Protein AF-A0A1E1UZ62-F1 (afdb_monomer)

Foldseek 3Di:
DDDDDDPPPPDPDPDPPDPVVVVVVVVLVVVLVVLVVVLVVVVPDDQVVCVVVPHGPVNSVVSVVPSDDDD

Mean predict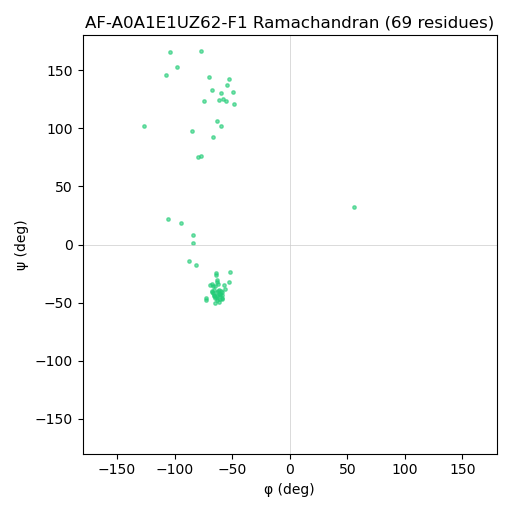ed aligned error: 12.28 Å

Radius of gyration: 25.94 Å; Cα contacts (8 Å, |Δi|>4): 23; chains: 1; bounding box: 37×28×82 Å

Solvent-accessible surface area (backbone atoms only — not comparable to full-atom values): 4579 Å² total; per-residue (Å²): 141,82,87,76,81,81,79,83,76,74,68,82,72,75,78,72,80,70,60,67,59,59,53,53,51,50,53,51,49,50,53,51,52,51,50,50,51,51,42,54,50,60,68,71,50,52,74,66,65,32,46,74,73,74,40,53,76,68,53,51,52,53,55,45,70,68,68,60,83,83,129

Structure (mmCIF, N/CA/C/O backbone):
data_AF-A0A1E1UZ62-F1
#
_entry.id   AF-A0A1E1UZ62-F1
#
loop_
_atom_site.group_PDB
_atom_site.id
_atom_site.type_symbol
_atom_site.label_atom_id
_atom_site.label_alt_id
_atom_site.label_comp_id
_atom_site.label_asym_id
_atom_site.label_entity_id
_atom_site.label_seq_id
_atom_site.pdbx_PDB_ins_code
_atom_site.Cartn_x
_atom_site.Cartn_y
_atom_site.Cartn_z
_atom_site.occupancy
_atom_site.B_iso_or_equiv
_atom_site.auth_seq_id
_atom_site.auth_comp_id
_atom_site.auth_asym_id
_atom_site.auth_atom_id
_atom_site.pdbx_PDB_model_num
ATOM 1 N N . MET A 1 1 ? 18.592 17.428 -68.532 1.00 41.94 1 MET A N 1
ATOM 2 C CA . MET A 1 1 ? 19.552 17.578 -67.418 1.00 41.94 1 MET A CA 1
ATOM 3 C C . MET A 1 1 ? 18.749 17.507 -66.122 1.00 41.94 1 MET A C 1
ATOM 5 O O . MET A 1 1 ? 18.052 18.458 -65.815 1.00 41.94 1 MET A O 1
ATOM 9 N N . SER A 1 2 ? 18.701 16.341 -65.466 1.00 50.38 2 SER A N 1
ATOM 10 C CA . SER A 1 2 ? 17.843 16.072 -64.297 1.00 50.38 2 SER A CA 1
ATOM 11 C C . SER A 1 2 ? 18.710 15.532 -63.165 1.00 50.38 2 SER A C 1
ATOM 13 O O . SER A 1 2 ? 19.101 14.368 -63.186 1.00 50.38 2 SER A O 1
ATOM 15 N N . THR A 1 3 ? 19.040 16.377 -62.195 1.00 58.00 3 THR A N 1
ATOM 16 C CA . THR A 1 3 ? 19.798 15.997 -60.999 1.00 58.00 3 THR A CA 1
ATOM 17 C C . THR A 1 3 ? 18.833 15.448 -59.952 1.00 58.00 3 THR A C 1
ATOM 19 O O . THR A 1 3 ? 18.171 16.204 -59.245 1.00 58.00 3 THR A O 1
ATOM 22 N N . ARG A 1 4 ? 18.720 14.118 -59.880 1.00 53.94 4 ARG A N 1
ATOM 23 C CA . ARG A 1 4 ? 18.016 13.419 -58.794 1.00 53.94 4 ARG A CA 1
ATOM 24 C C . ARG A 1 4 ? 18.905 13.470 -57.541 1.00 53.94 4 ARG A C 1
ATOM 26 O O . ARG A 1 4 ? 20.048 13.028 -57.638 1.00 53.94 4 ARG A O 1
ATOM 33 N N . PRO A 1 5 ? 18.445 14.002 -56.396 1.00 60.88 5 PRO A N 1
ATOM 34 C CA . PRO A 1 5 ? 19.253 13.999 -55.182 1.00 60.88 5 PRO A CA 1
ATOM 35 C C . PRO A 1 5 ? 19.437 12.566 -54.663 1.00 60.88 5 PRO A C 1
ATOM 37 O O . PRO A 1 5 ? 18.492 11.777 -54.605 1.00 60.88 5 PRO A O 1
ATOM 40 N N . ALA A 1 6 ? 20.687 12.249 -54.329 1.00 58.62 6 ALA A N 1
ATOM 41 C CA . ALA A 1 6 ? 21.159 10.971 -53.825 1.00 58.62 6 ALA A CA 1
ATOM 42 C C . ALA A 1 6 ? 20.512 10.628 -52.472 1.00 58.62 6 ALA A C 1
ATOM 44 O O . ALA A 1 6 ? 20.867 11.180 -51.436 1.00 58.62 6 ALA A O 1
ATOM 45 N N . ILE A 1 7 ? 19.575 9.683 -52.492 1.00 60.31 7 ILE A N 1
ATOM 46 C CA . ILE A 1 7 ? 18.975 9.049 -51.303 1.00 60.31 7 ILE A CA 1
ATOM 47 C C . ILE A 1 7 ? 19.828 7.883 -50.763 1.00 60.31 7 ILE A C 1
ATOM 49 O O . ILE A 1 7 ? 19.414 7.176 -49.851 1.00 60.31 7 ILE A O 1
ATOM 53 N N . GLU A 1 8 ? 21.038 7.687 -51.288 1.00 58.41 8 GLU A N 1
ATOM 54 C CA . GLU A 1 8 ? 21.882 6.515 -51.004 1.00 58.41 8 GLU A CA 1
ATOM 55 C C . GLU A 1 8 ? 22.713 6.623 -49.714 1.00 58.41 8 GLU A C 1
ATOM 57 O O . GLU A 1 8 ? 23.432 5.692 -49.372 1.00 58.41 8 GLU A O 1
ATOM 62 N N . ASN A 1 9 ? 22.600 7.721 -48.959 1.00 59.47 9 ASN A N 1
ATOM 63 C CA . ASN A 1 9 ? 23.405 7.955 -47.751 1.00 59.47 9 ASN A CA 1
ATOM 64 C C . ASN A 1 9 ? 22.645 7.791 -46.426 1.00 59.47 9 ASN A C 1
ATOM 66 O O . ASN A 1 9 ? 23.069 8.303 -45.390 1.00 59.47 9 ASN A O 1
ATOM 70 N N . LEU A 1 10 ? 21.531 7.057 -46.422 1.00 61.94 10 LEU A N 1
ATOM 71 C CA . LEU A 1 10 ? 20.907 6.617 -45.175 1.00 61.94 10 LEU A CA 1
ATOM 72 C C . LEU A 1 10 ? 21.664 5.393 -44.646 1.00 61.94 10 LEU A C 1
ATOM 74 O O . LEU A 1 10 ? 21.210 4.257 -44.759 1.00 61.94 10 LEU A O 1
ATOM 78 N N . LEU A 1 11 ? 22.852 5.642 -44.089 1.00 66.06 11 LEU A N 1
ATOM 79 C CA . LEU A 1 11 ? 23.550 4.672 -43.250 1.00 66.06 11 LEU A CA 1
ATOM 80 C C . LEU A 1 11 ? 22.561 4.150 -42.193 1.00 66.06 11 LEU A C 1
ATOM 82 O O . LEU A 1 11 ? 21.901 4.967 -41.542 1.00 66.06 11 LEU A O 1
ATOM 86 N N . PRO A 1 12 ? 22.445 2.825 -41.992 1.00 63.22 12 PRO A N 1
ATOM 87 C CA . PRO A 1 12 ? 21.697 2.277 -40.874 1.00 63.22 12 PRO A CA 1
ATOM 88 C C . PRO A 1 12 ? 22.338 2.805 -39.590 1.00 63.22 12 PRO A C 1
ATOM 90 O O . PRO A 1 12 ? 23.412 2.359 -39.189 1.00 63.22 12 PRO A O 1
ATOM 93 N N . LEU A 1 13 ? 21.716 3.808 -38.972 1.00 60.34 13 LEU A N 1
ATOM 94 C CA . LEU A 1 13 ? 22.096 4.256 -37.640 1.00 60.34 13 LEU A CA 1
ATOM 95 C C . LEU A 1 13 ? 22.017 3.022 -36.728 1.00 60.34 13 LEU A C 1
ATOM 97 O O . LEU A 1 13 ? 20.964 2.374 -36.700 1.00 60.34 13 LEU A O 1
ATOM 101 N N . PRO A 1 14 ? 23.099 2.645 -36.024 1.00 60.78 14 PRO A N 1
ATOM 102 C CA . PRO A 1 14 ? 23.050 1.511 -35.117 1.00 60.78 14 PRO A CA 1
ATOM 103 C C . PRO A 1 14 ? 21.951 1.783 -34.091 1.00 60.78 14 PRO A C 1
ATOM 105 O O . PRO A 1 14 ? 21.927 2.847 -33.468 1.00 60.78 14 PRO A O 1
ATOM 108 N N . ALA A 1 15 ? 21.009 0.846 -33.968 1.00 62.94 15 ALA A N 1
ATOM 109 C CA . ALA A 1 15 ? 19.922 0.931 -33.006 1.00 62.94 15 ALA A CA 1
ATOM 110 C C . ALA A 1 15 ? 20.504 1.286 -31.630 1.00 62.94 15 ALA A C 1
ATOM 112 O O . ALA A 1 15 ? 21.384 0.587 -31.124 1.00 62.94 15 ALA A O 1
ATOM 113 N N . ALA A 1 16 ? 20.054 2.406 -31.062 1.00 64.06 16 ALA A N 1
ATOM 114 C CA . ALA A 1 16 ? 20.527 2.877 -29.771 1.00 64.06 16 ALA A CA 1
ATOM 115 C C . ALA A 1 16 ? 20.412 1.754 -28.717 1.00 64.06 16 ALA A C 1
ATOM 117 O O . ALA A 1 16 ? 19.434 0.995 -28.738 1.00 64.06 16 ALA A O 1
ATOM 118 N N . PRO A 1 17 ? 21.381 1.626 -27.789 1.00 61.94 17 PRO A N 1
ATOM 119 C CA . PRO A 1 17 ? 21.319 0.624 -26.732 1.00 61.94 17 PRO A CA 1
ATOM 120 C C . PRO A 1 17 ? 20.000 0.753 -25.959 1.00 61.94 17 PRO A C 1
ATOM 122 O O . PRO A 1 17 ? 19.517 1.850 -25.679 1.00 61.94 17 PRO A O 1
ATOM 125 N N . SER A 1 18 ? 19.378 -0.388 -25.661 1.00 62.16 18 SER A N 1
ATOM 126 C CA . SER A 1 18 ? 17.997 -0.466 -25.183 1.00 62.16 18 SER A CA 1
ATOM 127 C C . SER A 1 18 ? 17.809 0.146 -23.788 1.00 62.16 18 SER A C 1
ATOM 129 O O . SER A 1 18 ? 17.869 -0.547 -22.776 1.00 62.16 18 SER A O 1
ATOM 131 N N . ILE A 1 19 ? 17.458 1.436 -23.744 1.00 63.44 19 ILE A N 1
ATOM 132 C CA . ILE A 1 19 ? 16.944 2.155 -22.557 1.00 63.44 19 ILE A CA 1
ATOM 133 C C . ILE A 1 19 ? 15.756 1.406 -21.914 1.00 63.44 19 ILE A C 1
ATOM 135 O O . ILE A 1 19 ? 15.516 1.515 -20.715 1.00 63.44 19 ILE A O 1
ATOM 139 N N . HIS A 1 20 ? 15.063 0.572 -22.692 1.00 72.62 20 HIS A N 1
ATOM 140 C CA . HIS A 1 20 ? 13.954 -0.283 -22.270 1.00 72.62 20 HIS A CA 1
ATOM 141 C C . HIS A 1 20 ? 14.255 -1.191 -21.063 1.00 72.62 20 HIS A C 1
ATOM 143 O O . HIS A 1 20 ? 13.346 -1.481 -20.285 1.00 72.62 20 HIS A O 1
ATOM 149 N N . GLY A 1 21 ? 15.497 -1.659 -20.891 1.00 81.88 21 GLY A N 1
ATOM 150 C CA . GLY A 1 21 ? 15.861 -2.499 -19.742 1.00 81.88 21 GLY A CA 1
ATOM 151 C C . GLY A 1 21 ? 15.928 -1.701 -18.437 1.00 81.88 21 GLY A C 1
ATOM 152 O O . GLY A 1 21 ? 15.330 -2.083 -17.432 1.00 81.88 21 GLY A O 1
ATOM 153 N N . LEU A 1 22 ? 16.602 -0.551 -18.484 1.00 85.25 22 LEU A N 1
ATOM 154 C CA . LEU A 1 22 ? 16.736 0.368 -17.352 1.00 85.25 22 LEU A CA 1
ATOM 155 C C . LEU A 1 22 ? 15.392 0.996 -16.973 1.00 85.25 22 LEU A C 1
ATOM 157 O O . LEU A 1 22 ? 15.069 1.062 -15.791 1.00 85.25 22 LEU A O 1
ATOM 161 N N . SER A 1 23 ? 14.572 1.399 -17.949 1.00 87.44 23 SER A N 1
ATOM 162 C CA . SER A 1 23 ? 13.244 1.960 -17.671 1.00 87.44 23 SER A CA 1
ATOM 163 C C . SER A 1 23 ? 12.327 0.946 -16.988 1.00 87.44 23 SER A C 1
ATOM 165 O O . SER A 1 23 ? 11.648 1.285 -16.023 1.00 87.44 23 SER A O 1
ATOM 167 N N . ARG A 1 24 ? 12.359 -0.324 -17.412 1.00 86.50 24 ARG A N 1
ATOM 168 C CA . ARG A 1 24 ? 11.612 -1.402 -16.751 1.00 86.50 24 ARG A CA 1
ATOM 169 C C . ARG A 1 24 ? 12.070 -1.612 -15.307 1.00 86.50 24 ARG A C 1
ATOM 171 O O . ARG A 1 24 ? 11.230 -1.826 -14.435 1.00 86.50 24 ARG A O 1
ATOM 178 N N . LEU A 1 25 ? 13.376 -1.535 -15.050 1.00 88.50 25 LEU A N 1
ATOM 179 C CA . LEU A 1 25 ? 13.925 -1.651 -13.699 1.00 88.50 25 LEU A CA 1
ATOM 180 C C . LEU A 1 25 ? 13.485 -0.480 -12.810 1.00 88.50 25 LEU A C 1
ATOM 182 O O . LEU A 1 25 ? 13.064 -0.706 -11.679 1.00 88.50 25 LEU A O 1
ATOM 186 N N . LEU A 1 26 ? 13.522 0.751 -13.330 1.00 90.38 26 LEU A N 1
ATOM 187 C CA . LEU A 1 26 ? 13.079 1.943 -12.603 1.00 90.38 26 LEU A CA 1
ATOM 188 C C . LEU A 1 26 ? 11.587 1.888 -12.270 1.00 90.38 26 LEU A C 1
ATOM 190 O O . LEU A 1 26 ? 11.225 2.126 -11.124 1.00 90.38 26 LEU A O 1
ATOM 194 N N . LEU A 1 27 ? 10.737 1.487 -13.219 1.00 91.25 27 LEU A N 1
ATOM 195 C CA . LEU A 1 27 ? 9.302 1.309 -12.970 1.00 91.25 27 LEU A CA 1
ATOM 196 C C . LEU A 1 27 ? 9.033 0.231 -11.907 1.00 91.25 27 LEU A C 1
ATOM 198 O O . LEU A 1 27 ? 8.154 0.382 -11.056 1.00 91.25 27 LEU A O 1
ATOM 202 N N . ARG A 1 28 ? 9.806 -0.862 -11.919 1.00 89.31 28 ARG A N 1
ATOM 203 C CA . ARG A 1 28 ? 9.706 -1.934 -10.915 1.00 89.31 28 ARG A CA 1
ATOM 204 C C . ARG A 1 28 ? 10.160 -1.451 -9.535 1.00 89.31 28 ARG A C 1
ATOM 206 O O . ARG A 1 28 ? 9.496 -1.748 -8.543 1.00 89.31 28 ARG A O 1
ATOM 213 N N . LEU A 1 29 ? 11.236 -0.667 -9.474 1.00 91.56 29 LEU A N 1
ATOM 214 C CA . LEU A 1 29 ? 11.711 -0.033 -8.244 1.00 91.56 29 LEU A CA 1
ATOM 215 C C . LEU A 1 29 ? 10.687 0.963 -7.689 1.00 91.56 29 LEU A C 1
ATOM 217 O O . LEU A 1 29 ? 10.395 0.930 -6.498 1.00 91.56 29 LEU A O 1
ATOM 221 N N . GLU A 1 30 ? 10.122 1.817 -8.541 1.00 92.69 30 GLU A N 1
ATOM 222 C CA . GLU A 1 30 ? 9.085 2.781 -8.171 1.00 92.69 30 GLU A CA 1
ATOM 223 C C . GLU A 1 30 ? 7.856 2.074 -7.594 1.00 92.69 30 GLU A C 1
ATOM 225 O O . GLU A 1 30 ? 7.387 2.423 -6.510 1.00 92.69 30 GLU A O 1
ATOM 230 N N . THR A 1 31 ? 7.396 1.010 -8.258 1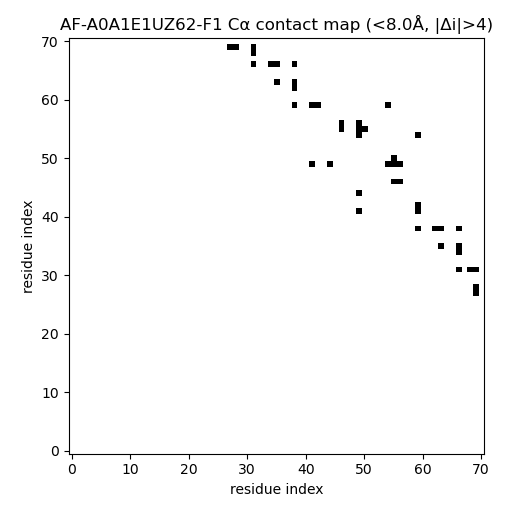.00 92.06 31 THR A N 1
ATOM 231 C CA . THR A 1 31 ? 6.279 0.185 -7.778 1.00 92.06 31 THR A CA 1
ATOM 232 C C . THR A 1 31 ? 6.575 -0.403 -6.396 1.00 92.06 31 THR A C 1
ATOM 234 O O . THR A 1 31 ? 5.725 -0.362 -5.503 1.00 92.06 31 THR A O 1
ATOM 237 N N . TR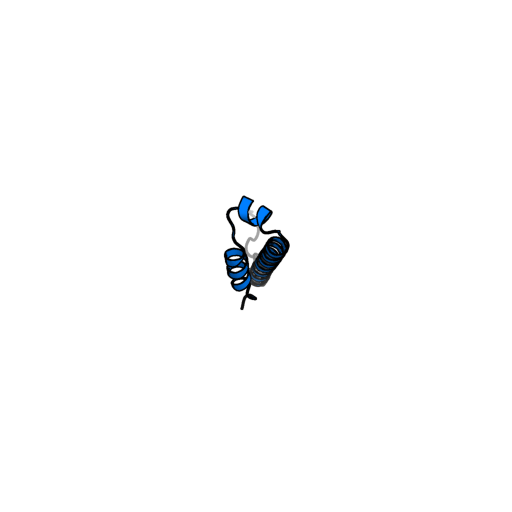P A 1 32 ? 7.792 -0.912 -6.187 1.00 91.12 32 TRP A N 1
ATOM 238 C CA . TRP A 1 32 ? 8.212 -1.448 -4.893 1.00 91.12 32 TRP A CA 1
ATOM 239 C C . TRP A 1 32 ? 8.284 -0.368 -3.803 1.00 91.12 32 TRP A C 1
ATOM 241 O O . TRP A 1 32 ? 7.795 -0.582 -2.691 1.00 91.12 32 TRP A O 1
ATOM 251 N N . LEU A 1 33 ? 8.851 0.803 -4.109 1.00 92.38 33 LEU A N 1
ATOM 252 C CA . LEU A 1 33 ? 8.920 1.932 -3.177 1.00 92.38 33 LEU A CA 1
ATOM 253 C C . LEU A 1 33 ? 7.523 2.401 -2.770 1.00 92.38 33 LEU A C 1
ATOM 255 O O . LEU A 1 33 ? 7.276 2.613 -1.581 1.00 92.38 33 LEU A O 1
ATOM 259 N N . ASN A 1 34 ? 6.609 2.504 -3.735 1.00 92.81 34 ASN A N 1
ATOM 260 C CA . ASN A 1 34 ? 5.223 2.866 -3.485 1.00 92.81 34 ASN A CA 1
ATOM 261 C C . ASN A 1 34 ? 4.538 1.841 -2.568 1.00 92.81 34 ASN A C 1
ATOM 263 O O . ASN A 1 34 ? 3.995 2.213 -1.530 1.00 92.81 34 ASN A O 1
ATOM 267 N N . ALA A 1 35 ? 4.660 0.543 -2.868 1.00 90.81 35 ALA A N 1
ATOM 268 C CA . ALA A 1 35 ? 4.098 -0.520 -2.033 1.00 90.81 35 ALA A CA 1
ATOM 269 C C . ALA A 1 35 ? 4.650 -0.490 -0.595 1.00 90.81 35 ALA A C 1
ATOM 271 O O . ALA A 1 35 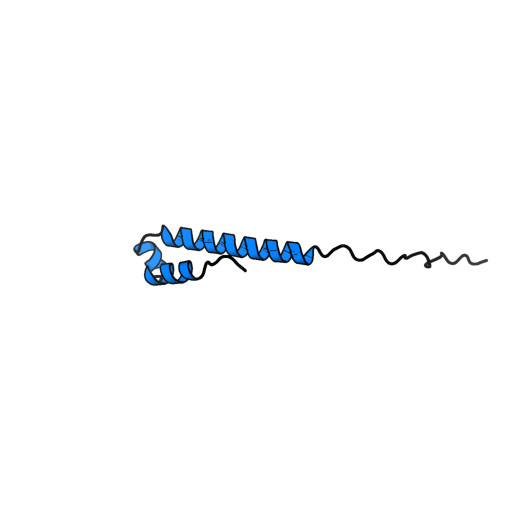? 3.900 -0.623 0.374 1.00 90.81 35 ALA A O 1
ATOM 272 N N . LYS A 1 36 ? 5.956 -0.246 -0.437 1.00 90.81 36 LYS A N 1
ATOM 273 C CA . LYS A 1 36 ? 6.606 -0.119 0.874 1.00 90.81 36 LYS A CA 1
ATOM 274 C C . LYS A 1 36 ? 6.122 1.105 1.652 1.00 90.81 36 LYS A C 1
ATOM 276 O O . LYS A 1 36 ? 5.935 1.023 2.869 1.00 90.81 36 LYS A O 1
ATOM 281 N N . ALA A 1 37 ? 5.914 2.233 0.976 1.00 92.81 37 ALA A N 1
ATOM 282 C CA . ALA A 1 37 ? 5.363 3.436 1.588 1.00 92.81 37 ALA A CA 1
ATOM 283 C C . ALA A 1 37 ? 3.918 3.209 2.057 1.00 92.81 37 ALA A C 1
ATOM 285 O O . ALA A 1 37 ? 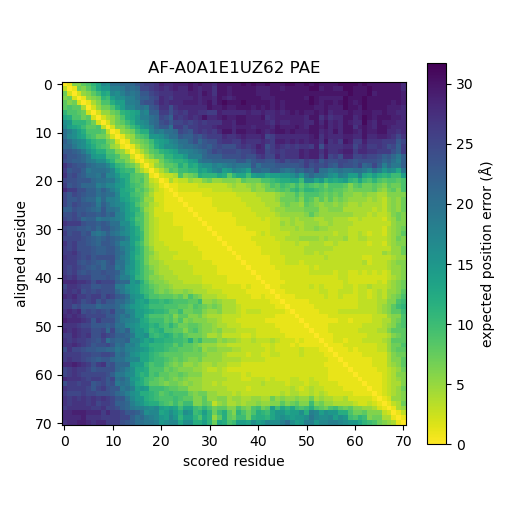3.606 3.507 3.212 1.00 92.81 37 ALA A O 1
ATOM 286 N N . SER A 1 38 ? 3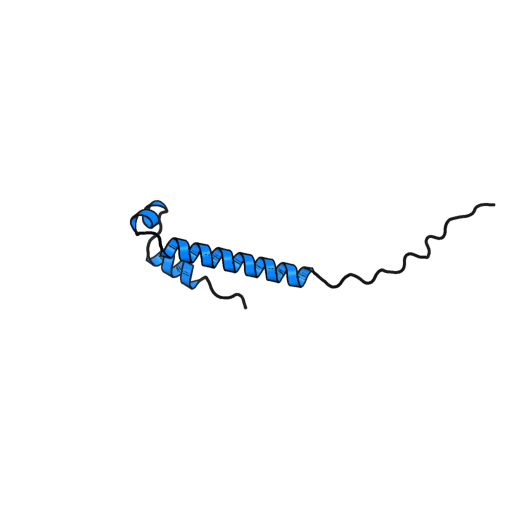.072 2.602 1.218 1.00 90.88 38 SER A N 1
ATOM 287 C CA . SER A 1 38 ? 1.692 2.245 1.565 1.00 90.88 38 SER A CA 1
ATOM 288 C C . SER A 1 38 ? 1.627 1.279 2.749 1.00 90.88 38 SER A C 1
ATOM 290 O O . SER A 1 38 ? 0.893 1.532 3.702 1.00 90.88 38 SER A O 1
ATOM 292 N N . ALA A 1 39 ? 2.444 0.221 2.753 1.00 91.12 39 ALA A N 1
ATOM 293 C CA . ALA A 1 39 ? 2.501 -0.727 3.866 1.00 91.12 39 ALA A CA 1
ATOM 294 C C . ALA A 1 39 ? 2.903 -0.045 5.184 1.00 91.12 39 ALA A C 1
ATOM 296 O O . ALA A 1 39 ? 2.321 -0.309 6.236 1.00 91.12 39 ALA A O 1
ATOM 297 N N . ARG A 1 40 ? 3.859 0.892 5.134 1.00 91.62 40 ARG A N 1
ATOM 298 C CA . ARG A 1 40 ? 4.273 1.675 6.306 1.00 91.62 40 ARG A CA 1
ATOM 299 C C . ARG A 1 40 ? 3.193 2.651 6.775 1.00 91.62 40 ARG A C 1
ATOM 301 O O . ARG A 1 40 ? 3.091 2.878 7.979 1.00 91.62 40 ARG A O 1
ATOM 308 N N . ALA A 1 41 ? 2.411 3.224 5.861 1.00 93.31 41 ALA A N 1
ATOM 309 C CA . ALA A 1 41 ? 1.272 4.072 6.201 1.00 93.31 41 ALA A CA 1
ATOM 310 C C . ALA A 1 41 ? 0.186 3.263 6.924 1.00 93.31 41 ALA A C 1
ATOM 312 O O . ALA A 1 41 ? -0.176 3.622 8.041 1.00 93.31 41 ALA A O 1
ATOM 313 N N . LEU A 1 42 ? -0.217 2.117 6.363 1.00 92.06 42 LEU A N 1
ATOM 314 C CA . LEU A 1 42 ? -1.159 1.188 6.999 1.00 92.06 42 LEU A CA 1
ATOM 315 C C . LEU A 1 42 ? -0.672 0.733 8.378 1.00 92.06 42 LEU A C 1
ATOM 317 O O . LEU A 1 42 ? -1.454 0.634 9.316 1.00 92.06 42 LEU A O 1
ATOM 321 N N . TYR A 1 43 ? 0.637 0.510 8.537 1.00 91.31 43 TYR A N 1
ATOM 322 C CA . TYR A 1 43 ? 1.190 0.110 9.828 1.00 91.31 43 TYR A CA 1
ATOM 323 C C . TYR A 1 43 ? 1.027 1.156 10.928 1.00 91.31 43 TYR A C 1
ATOM 325 O O . TYR A 1 43 ? 0.937 0.778 12.094 1.00 91.31 43 TYR A O 1
ATOM 333 N N . ARG A 1 44 ? 1.027 2.439 10.557 1.00 93.06 44 ARG A N 1
ATOM 334 C CA . ARG A 1 44 ? 0.924 3.578 11.475 1.00 93.06 44 ARG A CA 1
ATOM 335 C C . ARG A 1 44 ? -0.517 3.978 11.784 1.00 93.06 44 ARG A C 1
ATOM 337 O O . ARG A 1 44 ? -0.710 4.763 12.706 1.00 93.06 44 ARG A O 1
ATOM 344 N N . MET A 1 45 ? -1.489 3.495 11.012 1.00 95.25 45 MET A N 1
ATOM 345 C CA . MET A 1 45 ? -2.905 3.751 11.269 1.00 95.25 45 MET A CA 1
ATOM 346 C C . MET A 1 45 ? -3.358 2.999 12.521 1.00 95.25 45 MET A C 1
ATOM 348 O O . MET A 1 45 ? -2.888 1.892 12.798 1.00 95.25 45 MET A O 1
ATOM 352 N N . ASP A 1 46 ? -4.258 3.626 13.275 1.00 93.88 46 ASP A N 1
ATOM 353 C CA . ASP A 1 46 ? -4.932 2.980 14.394 1.00 93.88 46 ASP A CA 1
ATOM 354 C C . ASP A 1 46 ? -6.040 2.038 13.892 1.00 93.88 46 ASP A C 1
ATOM 356 O O . ASP A 1 46 ? -6.446 2.072 12.726 1.00 93.88 46 ASP A O 1
ATOM 360 N N . ASP A 1 47 ? -6.543 1.175 14.776 1.00 93.44 47 ASP A N 1
ATOM 361 C CA . ASP A 1 47 ? -7.543 0.169 14.399 1.00 93.44 47 ASP A CA 1
ATOM 362 C C . ASP A 1 47 ? -8.864 0.796 13.929 1.00 93.44 47 ASP A C 1
ATOM 364 O O . ASP A 1 47 ? -9.582 0.206 13.124 1.00 93.44 47 ASP A O 1
ATOM 368 N N . ARG A 1 48 ? -9.179 2.016 14.384 1.00 93.50 48 ARG A N 1
ATOM 369 C CA . ARG A 1 48 ? -10.385 2.736 13.966 1.00 93.50 48 ARG A CA 1
ATOM 370 C C . ARG A 1 48 ? -10.266 3.241 12.532 1.00 93.50 48 ARG A C 1
ATOM 372 O O . ARG A 1 48 ? -11.200 3.055 11.759 1.00 93.50 48 ARG A O 1
ATOM 379 N N . ALA A 1 49 ? -9.136 3.843 12.171 1.00 95.31 49 ALA A N 1
ATOM 380 C CA . ALA A 1 49 ? -8.880 4.292 10.809 1.00 95.31 49 ALA A CA 1
ATOM 381 C C . ALA A 1 49 ? -8.745 3.110 9.841 1.00 95.31 49 ALA A C 1
ATOM 383 O O . ALA A 1 49 ? -9.177 3.211 8.697 1.00 95.31 49 ALA A O 1
ATOM 384 N N . LEU A 1 50 ? -8.192 1.977 10.290 1.00 95.50 50 LEU A N 1
ATOM 385 C CA . LEU A 1 50 ? -8.200 0.739 9.506 1.00 95.50 50 LEU A CA 1
ATOM 386 C C . LEU A 1 50 ? -9.624 0.207 9.305 1.00 95.50 50 LEU A C 1
ATOM 388 O O . LEU A 1 50 ? -9.998 -0.136 8.185 1.00 95.50 50 LEU A O 1
ATOM 392 N N . SER A 1 51 ? -10.444 0.200 10.358 1.00 95.12 51 SER A N 1
ATOM 393 C CA . SER A 1 51 ? -11.838 -0.240 10.265 1.00 95.12 51 SER A CA 1
ATOM 394 C C . SER A 1 51 ? -12.679 0.640 9.339 1.00 95.12 51 SER A C 1
ATOM 396 O O . SER A 1 51 ? -13.598 0.122 8.708 1.00 95.12 51 SER A O 1
ATOM 398 N N . ASP A 1 52 ? -12.389 1.940 9.248 1.00 96.81 52 ASP A N 1
ATOM 399 C CA . ASP A 1 52 ? -13.097 2.874 8.360 1.00 96.81 52 ASP A CA 1
ATOM 400 C C . ASP A 1 52 ? -12.927 2.497 6.879 1.00 96.81 52 ASP A C 1
ATOM 402 O O . ASP A 1 52 ? -13.856 2.591 6.082 1.00 96.81 52 ASP A O 1
ATOM 406 N N . ILE A 1 53 ? -11.760 1.951 6.530 1.00 94.31 53 ILE A N 1
ATOM 407 C CA . ILE A 1 53 ? -11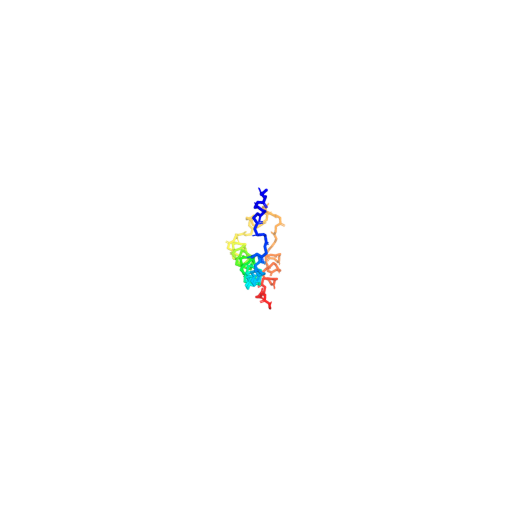.459 1.415 5.195 1.00 94.31 53 ILE A CA 1
ATOM 408 C C . ILE A 1 53 ? -11.699 -0.099 5.088 1.00 94.31 53 ILE A C 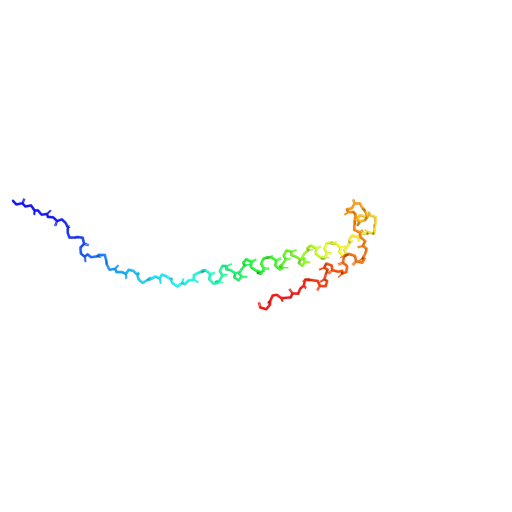1
ATOM 410 O O . ILE A 1 53 ? -11.189 -0.742 4.171 1.00 94.31 53 ILE A O 1
ATOM 414 N N . ALA A 1 54 ? -12.477 -0.669 6.015 1.00 95.12 54 ALA A N 1
ATOM 415 C CA . ALA A 1 54 ? -12.817 -2.091 6.086 1.00 95.12 54 ALA A CA 1
ATOM 416 C C . ALA A 1 54 ? -11.601 -3.040 6.143 1.00 95.12 54 ALA A C 1
ATOM 418 O O . ALA A 1 54 ? -11.663 -4.167 5.651 1.00 95.12 54 ALA A O 1
ATOM 419 N N . LEU A 1 55 ? -10.499 -2.600 6.758 1.00 93.88 55 LEU A N 1
ATOM 420 C CA . LEU A 1 55 ? -9.310 -3.418 6.991 1.00 93.88 55 LEU A CA 1
ATOM 421 C C . LEU A 1 55 ? -9.166 -3.798 8.463 1.00 93.88 55 LEU A C 1
ATOM 423 O O . LEU A 1 55 ? -9.444 -3.011 9.367 1.00 93.88 55 LEU A O 1
ATOM 427 N N . SER A 1 56 ? -8.644 -5.000 8.697 1.00 94.06 56 SER A N 1
ATOM 428 C CA . SER A 1 56 ? -8.191 -5.445 10.013 1.00 94.06 56 SER A CA 1
ATOM 429 C C . SER A 1 56 ? -6.664 -5.422 10.128 1.00 94.06 56 SER A C 1
ATOM 431 O O . SER A 1 56 ? -5.929 -5.388 9.136 1.00 94.06 56 SER A O 1
ATOM 433 N N . ARG A 1 57 ? -6.157 -5.527 11.362 1.00 92.88 57 ARG A N 1
ATOM 434 C CA . ARG A 1 57 ? -4.717 -5.642 11.635 1.00 92.88 57 ARG A CA 1
ATOM 435 C C . ARG A 1 57 ? -4.071 -6.838 10.921 1.00 92.88 57 ARG A C 1
ATOM 437 O O . ARG A 1 57 ? -2.944 -6.720 10.441 1.00 92.88 57 ARG A O 1
ATOM 444 N N . SER A 1 58 ? -4.808 -7.944 10.790 1.00 92.00 58 SER A N 1
ATOM 445 C CA . SER A 1 58 ? -4.371 -9.147 10.068 1.00 92.00 58 SER A CA 1
ATOM 446 C C . SER A 1 58 ? -4.229 -8.900 8.563 1.00 92.00 58 SER A C 1
ATOM 448 O O . SER A 1 58 ? -3.301 -9.412 7.932 1.00 92.00 58 SER A O 1
ATOM 450 N N . ASP A 1 59 ? -5.102 -8.076 7.979 1.00 91.81 59 ASP A N 1
ATOM 451 C CA . ASP A 1 59 ? -5.007 -7.716 6.562 1.00 91.81 59 ASP A CA 1
ATOM 452 C C . ASP A 1 59 ? -3.767 -6.860 6.299 1.00 91.81 59 ASP A C 1
ATOM 454 O O . ASP A 1 59 ? -3.044 -7.098 5.332 1.00 91.81 59 ASP A O 1
ATOM 458 N N . VAL A 1 60 ? -3.453 -5.926 7.203 1.00 90.94 60 VAL A N 1
ATOM 459 C CA . VAL A 1 60 ? -2.225 -5.119 7.121 1.00 90.94 60 VAL A CA 1
ATOM 460 C C . VAL A 1 60 ? -0.971 -5.993 7.203 1.00 90.94 60 VAL A C 1
ATOM 462 O O . VAL A 1 60 ? -0.033 -5.793 6.428 1.00 90.94 60 VAL A O 1
ATOM 465 N N . GLU A 1 61 ? -0.941 -6.980 8.101 1.00 90.62 61 GLU A N 1
ATOM 466 C CA . GLU A 1 61 ? 0.166 -7.943 8.188 1.00 90.62 61 GLU A CA 1
ATOM 467 C C . GLU A 1 61 ? 0.328 -8.745 6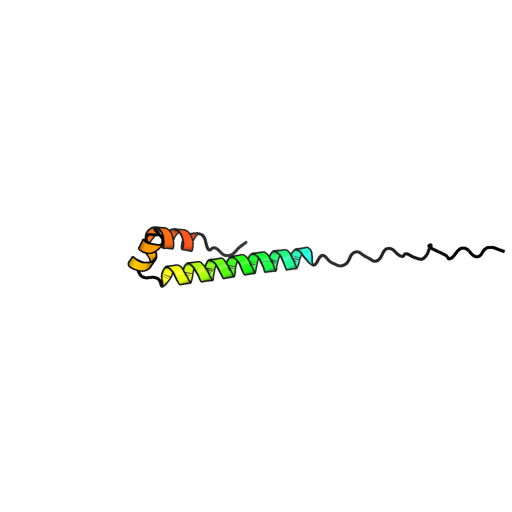.896 1.00 90.62 61 GLU A C 1
ATOM 469 O O . GLU A 1 61 ? 1.446 -8.902 6.397 1.00 90.62 61 GLU A O 1
ATOM 474 N N . ARG A 1 62 ? -0.787 -9.192 6.308 1.00 87.25 62 ARG A N 1
ATOM 475 C CA . ARG A 1 62 ? -0.790 -9.920 5.037 1.00 87.25 62 ARG A CA 1
ATOM 476 C C . ARG A 1 62 ? -0.260 -9.062 3.895 1.00 87.25 62 ARG A C 1
ATOM 478 O O . ARG A 1 62 ? 0.619 -9.514 3.167 1.00 87.25 62 ARG A O 1
ATOM 485 N N . VAL A 1 63 ? -0.735 -7.822 3.764 1.00 86.62 63 VAL A N 1
ATOM 486 C CA . VAL A 1 63 ? -0.242 -6.869 2.756 1.00 86.62 63 VAL A CA 1
ATOM 487 C C . VAL A 1 63 ? 1.255 -6.638 2.936 1.00 86.62 63 VAL A C 1
ATOM 489 O O . VAL A 1 63 ? 2.013 -6.740 1.975 1.00 86.62 63 VAL A O 1
ATOM 492 N N . ASN A 1 64 ? 1.721 -6.417 4.163 1.00 87.38 64 ASN A N 1
ATOM 493 C CA . ASN A 1 64 ? 3.139 -6.186 4.418 1.00 87.38 64 ASN A CA 1
ATOM 494 C C . ASN A 1 64 ? 4.010 -7.412 4.086 1.00 87.38 64 ASN A C 1
ATOM 496 O O . ASN A 1 64 ? 5.107 -7.258 3.553 1.00 87.38 64 ASN A O 1
ATOM 500 N N . ALA A 1 65 ? 3.512 -8.631 4.318 1.00 87.12 65 ALA A N 1
ATOM 501 C CA . ALA A 1 65 ? 4.211 -9.862 3.948 1.00 87.12 65 ALA A CA 1
ATOM 502 C C . ALA A 1 65 ? 4.397 -10.027 2.425 1.00 87.12 65 ALA A C 1
ATOM 504 O O . ALA A 1 65 ? 5.329 -10.712 1.995 1.00 87.12 65 ALA A O 1
ATOM 505 N N . THR A 1 66 ? 3.543 -9.391 1.611 1.00 84.75 66 THR A N 1
ATOM 506 C CA . THR A 1 66 ? 3.658 -9.402 0.140 1.00 84.75 66 THR A CA 1
ATOM 507 C C . THR A 1 66 ? 4.668 -8.394 -0.406 1.00 84.75 66 THR A C 1
ATOM 509 O O . THR A 1 66 ? 5.142 -8.563 -1.529 1.00 84.75 66 THR A O 1
ATOM 512 N N . VAL A 1 67 ? 5.064 -7.383 0.379 1.00 82.88 67 VAL A N 1
ATOM 513 C CA . VAL A 1 67 ? 6.090 -6.407 -0.017 1.00 82.88 67 VAL A CA 1
ATOM 514 C C . VAL A 1 67 ? 7.475 -7.043 0.127 1.00 82.88 67 VAL A C 1
ATOM 516 O O . VAL A 1 67 ? 8.217 -6.789 1.076 1.00 82.88 67 VAL A O 1
ATOM 519 N N . ARG A 1 68 ? 7.837 -7.906 -0.824 1.00 73.56 68 ARG A N 1
ATOM 520 C CA . ARG A 1 68 ? 9.198 -8.443 -0.958 1.00 73.56 68 ARG A CA 1
ATOM 521 C C . ARG A 1 68 ? 9.983 -7.679 -2.015 1.00 73.56 68 ARG A C 1
ATOM 523 O O . ARG A 1 68 ? 9.407 -7.062 -2.910 1.00 73.56 68 ARG A O 1
ATOM 530 N N . LEU A 1 69 ? 11.306 -7.665 -1.851 1.00 62.09 69 LEU A N 1
ATOM 531 C CA . LEU A 1 69 ? 12.206 -7.082 -2.838 1.00 62.09 69 LEU A CA 1
ATOM 532 C C . LEU A 1 69 ? 12.000 -7.837 -4.162 1.00 62.09 69 LEU A C 1
ATOM 534 O O . LEU A 1 69 ? 11.973 -9.066 -4.129 1.00 62.09 69 LEU A O 1
ATOM 538 N N . PRO A 1 70 ? 11.800 -7.143 -5.290 1.00 61.47 70 PRO A N 1
ATOM 539 C CA . PRO A 1 70 ? 11.766 -7.810 -6.580 1.00 61.47 70 PRO A CA 1
ATOM 540 C C . PRO A 1 70 ? 13.112 -8.497 -6.851 1.00 61.47 70 PRO A C 1
ATOM 542 O O . PRO A 1 70 ? 14.135 -7.813 -6.825 1.00 61.47 70 PRO A O 1
ATOM 545 N N . ASP A 1 71 ? 13.086 -9.808 -7.122 1.00 64.25 71 ASP A N 1
ATOM 546 C CA . ASP A 1 71 ? 14.195 -10.529 -7.773 1.00 64.25 71 ASP A CA 1
ATOM 547 C C . ASP A 1 71 ? 14.509 -9.915 -9.148 1.00 64.25 71 ASP A C 1
ATOM 549 O O . ASP A 1 71 ? 13.547 -9.419 -9.812 1.00 64.25 71 ASP A O 1
#

Sequence (71 aa):
MSTRPAIENLLPLPAAPSIHGLSRLLLRLETWLNAKASARALYRMDDRALSDIALSRSDVERVNATVRLPD

pLDDT: mean 80.9, std 14.95, range [41.94, 96.81]

Secondary structure (DSSP, 8-state):
-------TT---PPPPP-HHHHHHHHHHHHHHHHHHHHHHHHHHS-HHHHHHTT--HHHHHHHHHH-PPP-